Protein AF-A0A382VCH7-F1 (afdb_monomer_lite)

Foldseek 3Di:
DDDDDDDDDDDDDDDDDDDDDPDPPPPPPDPPPPVPPDPPDQDDDDQVVLPHDPVVVVVVVVVQVVCCVVVVDVHDDDDDDGPRD

Organism: NCBI:txid408172

Radius of gyration: 21.93 Å; chains: 1; bounding box: 48×42×51 Å

Sequence (85 aa):
MVRSVVGLLAVGFVILSLPLTTRWSALNALAVTGGAPGAEDLPTAVPEDVGMSTERLARIGEVVDRAIEAEFVTGAVTLVMREGK

Structure (mmCIF, N/CA/C/O backbone):
data_AF-A0A382VCH7-F1
#
_entry.id   AF-A0A382VCH7-F1
#
loop_
_atom_site.group_PDB
_atom_site.id
_atom_site.type_symbol
_atom_site.label_atom_id
_atom_site.label_alt_id
_atom_site.label_comp_id
_atom_site.label_asym_id
_atom_site.label_entity_id
_atom_site.label_seq_id
_atom_site.pdbx_PDB_ins_code
_atom_site.Cartn_x
_atom_site.Cartn_y
_atom_site.Cartn_z
_atom_site.occupancy
_atom_site.B_iso_or_equiv
_atom_site.auth_seq_id
_atom_site.auth_comp_id
_atom_site.auth_asym_id
_atom_site.auth_atom_id
_atom_site.pdbx_PDB_model_num
ATOM 1 N N . MET A 1 1 ? 11.360 -2.170 -33.982 1.00 41.53 1 MET A N 1
ATOM 2 C CA . MET A 1 1 ? 10.345 -1.500 -33.142 1.00 41.53 1 MET A CA 1
ATOM 3 C C . MET A 1 1 ? 10.003 -2.464 -32.009 1.00 41.53 1 MET A C 1
ATOM 5 O O . MET A 1 1 ? 9.066 -3.240 -32.116 1.00 41.53 1 MET A O 1
ATOM 9 N N . VAL A 1 2 ? 10.888 -2.544 -31.012 1.00 41.06 2 VAL A N 1
ATOM 10 C CA . VAL A 1 2 ? 10.870 -3.544 -29.930 1.00 41.06 2 VAL A CA 1
ATOM 11 C C . VAL A 1 2 ? 10.672 -2.790 -28.621 1.00 41.06 2 VAL A C 1
ATOM 13 O O . VAL A 1 2 ? 11.336 -1.787 -28.382 1.00 41.06 2 VAL A O 1
ATOM 16 N N . ARG A 1 3 ? 9.691 -3.242 -27.839 1.00 41.09 3 ARG A N 1
ATOM 17 C CA . ARG A 1 3 ? 9.244 -2.656 -26.573 1.00 41.09 3 ARG A CA 1
ATOM 18 C C . ARG A 1 3 ? 10.282 -2.968 -25.493 1.00 41.09 3 ARG A C 1
ATOM 20 O O . ARG A 1 3 ? 10.519 -4.138 -25.209 1.00 41.09 3 ARG A O 1
ATOM 27 N N . SER A 1 4 ? 10.889 -1.933 -24.918 1.00 36.75 4 SER A N 1
ATOM 28 C CA . SER A 1 4 ? 11.773 -2.046 -23.758 1.00 36.75 4 SER A CA 1
ATOM 29 C C . SER A 1 4 ? 10.939 -2.327 -22.511 1.00 36.75 4 SER A C 1
ATOM 31 O O . SER A 1 4 ? 10.102 -1.514 -22.131 1.00 36.75 4 SER A O 1
ATOM 33 N N . VAL A 1 5 ? 11.159 -3.485 -21.892 1.00 44.50 5 VAL A N 1
ATOM 34 C CA . VAL A 1 5 ? 10.702 -3.785 -20.533 1.00 44.50 5 VAL A CA 1
ATOM 35 C C . VAL A 1 5 ? 11.904 -3.593 -19.620 1.00 44.50 5 VAL A C 1
ATOM 37 O O . VAL A 1 5 ? 12.922 -4.268 -19.763 1.00 44.50 5 VAL A O 1
ATOM 40 N N . VAL A 1 6 ? 11.778 -2.614 -18.730 1.00 45.16 6 VAL A N 1
ATOM 41 C CA . VAL A 1 6 ? 12.682 -2.332 -17.616 1.00 45.16 6 VAL A CA 1
ATOM 42 C C . VAL A 1 6 ? 12.595 -3.483 -16.612 1.00 45.16 6 VAL A C 1
ATOM 44 O O . VAL A 1 6 ? 11.505 -3.875 -16.205 1.00 45.16 6 VAL A O 1
ATOM 47 N N . GLY A 1 7 ? 13.748 -4.019 -16.214 1.00 37.44 7 GLY A N 1
ATOM 48 C CA . GLY A 1 7 ? 13.885 -5.009 -15.149 1.00 37.44 7 GLY A CA 1
ATOM 49 C C . GLY A 1 7 ? 15.196 -4.772 -14.407 1.00 37.44 7 GLY A C 1
ATOM 50 O O . GLY A 1 7 ? 16.270 -5.071 -14.922 1.00 37.44 7 GLY A O 1
ATOM 51 N N . LEU A 1 8 ? 15.078 -4.164 -13.229 1.00 36.94 8 LEU A N 1
ATOM 52 C CA . LEU A 1 8 ? 16.146 -3.769 -12.316 1.00 36.94 8 LEU A CA 1
ATOM 53 C C . LEU A 1 8 ? 16.997 -4.981 -11.877 1.00 36.94 8 LEU A C 1
ATOM 55 O O . LEU A 1 8 ? 16.476 -5.987 -11.401 1.00 36.94 8 LEU A O 1
ATOM 59 N N . LEU A 1 9 ? 18.315 -4.848 -12.036 1.00 34.34 9 LEU A N 1
ATOM 60 C CA . LEU A 1 9 ? 19.362 -5.781 -11.613 1.00 34.34 9 LEU A CA 1
ATOM 61 C C . LEU A 1 9 ? 19.497 -5.820 -10.081 1.00 34.34 9 LEU A C 1
ATOM 63 O O . LEU A 1 9 ? 19.814 -4.804 -9.468 1.00 34.34 9 LEU A O 1
ATOM 67 N N . ALA A 1 10 ? 19.382 -7.009 -9.483 1.00 37.47 10 ALA A N 1
ATOM 68 C CA . ALA A 1 10 ? 19.958 -7.316 -8.174 1.00 37.47 10 ALA A CA 1
ATOM 69 C C . ALA A 1 10 ? 21.105 -8.327 -8.349 1.00 37.47 10 ALA A C 1
ATOM 71 O O . ALA A 1 10 ? 20.961 -9.380 -8.965 1.00 37.47 10 ALA A O 1
ATOM 72 N N . VAL A 1 11 ? 22.266 -7.914 -7.851 1.00 41.03 11 VAL A N 1
ATOM 73 C CA . VAL A 1 11 ? 23.620 -8.458 -8.014 1.00 41.03 11 VAL A CA 1
ATOM 74 C C . VAL A 1 11 ? 23.818 -9.793 -7.280 1.00 41.03 11 VAL A C 1
ATOM 76 O O . VAL A 1 11 ? 23.343 -9.958 -6.161 1.00 41.03 11 VAL A O 1
ATOM 79 N N . GLY A 1 12 ? 24.612 -10.707 -7.858 1.00 39.41 12 GLY A N 1
ATOM 80 C CA . GLY A 1 12 ? 25.081 -11.912 -7.159 1.00 39.41 12 GLY A CA 1
ATOM 81 C C . GLY A 1 12 ? 25.971 -12.837 -7.995 1.00 39.41 12 GLY A C 1
ATOM 82 O O . GLY A 1 12 ? 25.606 -13.975 -8.265 1.00 39.41 12 GLY A O 1
ATOM 83 N N . PHE A 1 13 ? 27.133 -12.351 -8.437 1.00 43.84 13 PHE A N 1
ATOM 84 C CA . PHE A 1 13 ? 28.137 -13.122 -9.181 1.00 43.84 13 PHE A CA 1
ATOM 85 C C . PHE A 1 13 ? 28.933 -14.029 -8.220 1.00 43.84 13 PHE A C 1
ATOM 87 O O . PHE A 1 13 ? 29.778 -13.541 -7.472 1.00 43.84 13 PHE A O 1
ATOM 94 N N . VAL A 1 14 ? 28.673 -15.343 -8.227 1.00 43.22 14 VAL A N 1
ATOM 95 C CA . VAL A 1 14 ? 29.492 -16.341 -7.512 1.00 43.22 14 VAL A CA 1
ATOM 96 C C . VAL A 1 14 ? 30.414 -17.046 -8.502 1.00 43.22 14 VAL A C 1
ATOM 98 O O . VAL A 1 14 ? 29.989 -17.748 -9.417 1.00 43.22 14 VAL A O 1
ATOM 101 N N . ILE A 1 15 ? 31.704 -16.817 -8.290 1.00 43.19 15 ILE A N 1
ATOM 102 C CA . ILE A 1 15 ? 32.841 -17.350 -9.031 1.00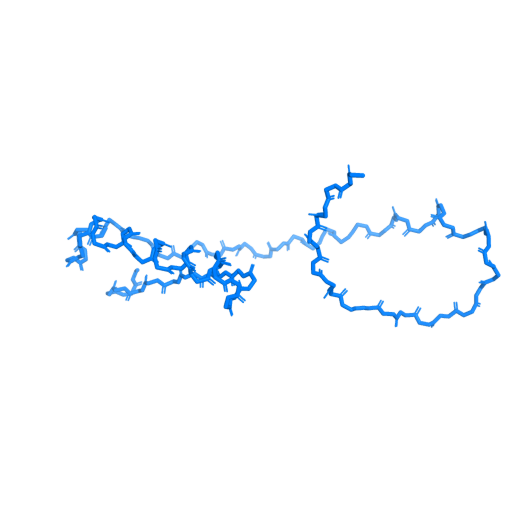 43.19 15 ILE A CA 1
ATOM 103 C C . ILE A 1 15 ? 33.069 -18.817 -8.639 1.00 43.19 15 ILE A C 1
ATOM 105 O O . ILE A 1 15 ? 33.442 -19.083 -7.500 1.00 43.19 15 ILE A O 1
ATOM 109 N N . LEU A 1 16 ? 32.958 -19.754 -9.589 1.00 38.88 16 LEU A N 1
ATOM 110 C CA . LEU A 1 16 ? 33.882 -20.895 -9.662 1.00 38.88 16 LEU A CA 1
ATOM 111 C C . LEU A 1 16 ? 33.937 -21.485 -11.085 1.00 38.88 16 LEU A C 1
ATOM 113 O O . LEU A 1 16 ? 32.930 -21.903 -11.651 1.00 38.88 16 LEU A O 1
ATOM 117 N N . SER A 1 17 ? 35.145 -21.499 -11.647 1.00 54.62 17 SER A N 1
ATOM 118 C CA . SER A 1 17 ? 35.507 -21.954 -12.994 1.00 54.62 17 SER A CA 1
ATOM 119 C C . SER A 1 17 ? 35.055 -23.387 -13.302 1.00 54.62 17 SER A C 1
ATOM 121 O O . SER A 1 17 ? 35.581 -24.345 -12.735 1.00 54.62 17 SER A O 1
ATOM 123 N N . LEU A 1 18 ? 34.114 -23.531 -14.239 1.00 47.78 18 LEU A N 1
ATOM 124 C CA . LEU A 1 18 ? 33.684 -24.800 -14.827 1.00 47.78 18 LEU A CA 1
ATOM 125 C C . LEU A 1 18 ? 33.443 -24.606 -16.338 1.00 47.78 18 LEU A C 1
ATOM 127 O O . LEU A 1 18 ? 32.866 -23.589 -16.722 1.00 47.78 18 LEU A O 1
ATOM 131 N N . PRO A 1 19 ? 33.884 -25.539 -17.206 1.00 43.50 19 PRO A N 1
ATOM 132 C CA . PRO A 1 19 ? 33.846 -25.367 -18.659 1.00 43.50 19 PRO A CA 1
ATOM 133 C C . PRO A 1 19 ? 32.417 -25.169 -19.203 1.00 43.50 19 PRO A C 1
ATOM 135 O O . PRO A 1 19 ? 31.460 -25.818 -18.776 1.00 43.50 19 PRO A O 1
ATOM 138 N N . LEU A 1 20 ? 32.318 -24.234 -20.153 1.00 58.94 20 LEU A N 1
ATOM 139 C CA . LEU A 1 20 ? 31.208 -23.306 -20.406 1.00 58.94 20 LEU A CA 1
ATOM 140 C C . LEU A 1 20 ? 29.886 -23.850 -20.994 1.00 58.94 20 LEU A C 1
ATOM 142 O O . LEU A 1 20 ? 29.013 -23.039 -21.284 1.00 58.94 20 LEU A O 1
ATOM 146 N N . THR A 1 21 ? 29.674 -25.154 -21.196 1.00 59.84 21 THR A N 1
ATOM 147 C CA . THR A 1 21 ? 28.535 -25.595 -22.044 1.00 59.84 21 THR A CA 1
ATOM 148 C C . THR A 1 21 ? 27.674 -26.744 -21.515 1.00 59.84 21 THR A C 1
ATOM 150 O O . THR A 1 21 ? 26.637 -27.025 -22.109 1.00 59.84 21 THR A O 1
ATOM 153 N N . THR A 1 22 ? 28.008 -27.365 -20.375 1.00 53.06 22 THR A N 1
ATOM 154 C CA . THR A 1 22 ? 27.336 -28.619 -19.945 1.00 53.06 22 THR A CA 1
ATOM 155 C C . THR A 1 22 ? 27.003 -28.662 -18.446 1.00 53.06 22 THR A C 1
ATOM 157 O O . THR A 1 22 ? 27.049 -29.710 -17.810 1.00 53.06 22 THR A O 1
ATOM 160 N N . ARG A 1 23 ? 26.673 -27.515 -17.834 1.00 49.97 23 ARG A N 1
ATOM 161 C CA . ARG A 1 23 ? 26.260 -27.432 -16.410 1.00 49.97 23 ARG A CA 1
ATOM 162 C C . ARG A 1 23 ? 25.004 -26.594 -16.147 1.00 49.97 23 ARG A C 1
ATOM 164 O O . ARG A 1 23 ? 24.745 -26.246 -15.003 1.00 49.97 23 ARG A O 1
ATOM 171 N N . TRP A 1 24 ? 24.221 -26.265 -17.173 1.00 50.16 24 TRP A N 1
ATOM 172 C CA . TRP A 1 24 ? 23.046 -25.393 -17.012 1.00 50.16 24 TRP A CA 1
ATOM 173 C C . TRP A 1 24 ? 21.756 -26.133 -16.621 1.00 50.16 24 TRP A C 1
ATOM 175 O O . TRP A 1 24 ? 20.787 -25.489 -16.240 1.00 50.16 24 TRP A O 1
ATOM 185 N N . SER A 1 25 ? 21.743 -27.471 -16.635 1.00 55.72 25 SER A N 1
ATOM 186 C CA . SER A 1 25 ? 20.488 -28.229 -16.488 1.00 55.72 25 SER A CA 1
ATOM 187 C C . SER A 1 25 ? 20.346 -29.053 -15.202 1.00 55.72 25 SER A C 1
ATOM 189 O O . SER A 1 25 ? 19.360 -29.768 -15.075 1.00 55.72 25 SER A O 1
ATOM 191 N N . ALA A 1 26 ? 21.284 -28.998 -14.246 1.00 53.47 26 ALA A N 1
ATOM 192 C CA . ALA A 1 26 ? 21.299 -29.972 -13.139 1.00 53.47 26 ALA A CA 1
ATOM 193 C C . ALA A 1 26 ? 21.577 -29.416 -11.728 1.00 53.47 26 ALA A C 1
ATOM 195 O O . ALA A 1 26 ? 22.081 -30.152 -10.887 1.00 53.47 26 ALA A O 1
ATOM 196 N N . LEU A 1 27 ? 21.249 -28.151 -11.432 1.00 54.09 27 LEU A N 1
ATOM 197 C CA . LEU A 1 27 ? 21.327 -27.612 -10.057 1.00 54.09 27 LEU A CA 1
ATOM 198 C C . LEU A 1 27 ? 20.106 -26.762 -9.647 1.00 54.09 27 LEU A C 1
ATOM 200 O O . LEU A 1 27 ? 20.220 -25.886 -8.801 1.00 54.09 27 LEU A O 1
ATOM 204 N N . ASN A 1 28 ? 18.920 -27.032 -10.199 1.00 55.62 28 ASN A N 1
ATOM 205 C CA . ASN A 1 28 ? 17.656 -26.470 -9.692 1.00 55.62 28 ASN A CA 1
ATOM 206 C C . ASN A 1 28 ? 16.959 -27.460 -8.746 1.00 55.62 28 ASN A C 1
ATOM 208 O O . ASN A 1 28 ? 15.827 -27.868 -8.979 1.00 55.62 28 ASN A O 1
ATOM 212 N N . ALA A 1 29 ? 17.661 -27.913 -7.708 1.00 55.34 29 ALA A N 1
ATOM 213 C CA . ALA A 1 29 ? 17.085 -28.820 -6.717 1.00 55.34 29 ALA A CA 1
ATOM 214 C C . ALA A 1 29 ? 17.715 -28.618 -5.335 1.00 55.34 29 ALA A C 1
ATOM 216 O O . ALA A 1 29 ? 18.193 -29.556 -4.709 1.00 55.34 29 ALA A O 1
ATOM 217 N N . LEU A 1 30 ? 17.706 -27.382 -4.843 1.00 52.75 30 LEU A N 1
ATOM 218 C CA . LEU A 1 30 ? 17.649 -27.162 -3.404 1.00 52.75 30 LEU A CA 1
ATOM 219 C C . LEU A 1 30 ? 16.526 -26.161 -3.161 1.00 52.75 30 LEU A C 1
ATOM 221 O O . LEU A 1 30 ? 16.715 -24.948 -3.196 1.00 52.75 30 LEU A O 1
ATOM 225 N N . ALA A 1 31 ? 15.318 -26.701 -3.022 1.00 57.44 31 ALA A N 1
ATOM 226 C CA . ALA A 1 31 ? 14.181 -25.942 -2.550 1.00 57.44 31 ALA A CA 1
ATOM 227 C C . ALA A 1 31 ? 14.541 -25.381 -1.169 1.00 57.44 31 ALA A C 1
ATOM 229 O O . ALA A 1 31 ? 14.612 -26.115 -0.185 1.00 57.44 31 ALA A O 1
ATOM 230 N N . VAL A 1 32 ? 14.773 -24.071 -1.099 1.00 57.72 32 VAL A N 1
ATOM 231 C CA . VAL A 1 32 ? 14.584 -23.309 0.133 1.00 57.72 32 VAL A CA 1
ATOM 232 C C . VAL A 1 32 ? 13.083 -23.355 0.412 1.00 57.72 32 VAL A C 1
ATOM 234 O O . VAL A 1 32 ? 12.328 -22.455 0.074 1.00 57.72 32 VAL A O 1
ATOM 237 N N . THR A 1 33 ? 12.621 -24.439 1.030 1.00 56.34 33 THR A N 1
ATOM 238 C CA . THR A 1 33 ? 11.430 -24.401 1.880 1.00 56.34 33 THR A CA 1
ATOM 239 C C . THR A 1 33 ? 11.857 -23.818 3.221 1.00 56.34 33 THR A C 1
ATOM 241 O O . THR A 1 33 ? 11.794 -24.468 4.260 1.00 56.34 33 THR A O 1
ATOM 244 N N . GLY A 1 34 ? 12.365 -22.586 3.186 1.00 54.88 34 GLY A N 1
ATOM 245 C CA . GLY A 1 34 ? 12.359 -21.727 4.353 1.00 54.88 34 GLY A CA 1
ATOM 246 C C . GLY A 1 34 ? 10.923 -21.267 4.496 1.00 54.88 34 GLY A C 1
ATOM 247 O O . GLY A 1 34 ? 10.541 -20.277 3.881 1.00 54.88 34 GLY A O 1
ATOM 248 N N . GLY A 1 35 ? 10.106 -22.038 5.218 1.00 54.88 35 GLY A N 1
ATOM 249 C CA . GLY A 1 35 ? 8.831 -21.525 5.696 1.00 54.88 35 GLY A CA 1
ATOM 250 C C . G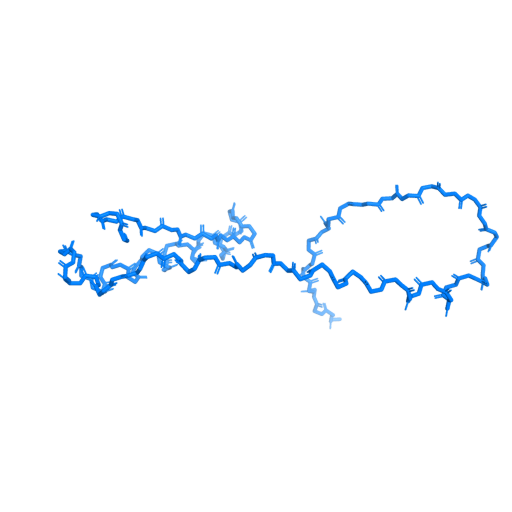LY A 1 35 ? 9.149 -20.237 6.436 1.00 54.88 35 GLY A C 1
ATOM 251 O O . GLY A 1 35 ? 9.862 -20.281 7.438 1.00 54.88 35 GLY A O 1
ATOM 252 N N . ALA A 1 36 ? 8.723 -19.100 5.885 1.00 57.41 36 ALA A N 1
ATOM 253 C CA . ALA A 1 36 ? 8.825 -17.841 6.593 1.00 57.41 36 ALA A CA 1
ATOM 254 C C . ALA A 1 36 ? 8.118 -18.069 7.939 1.00 57.41 36 ALA A C 1
ATOM 256 O O . ALA A 1 36 ? 6.938 -18.441 7.917 1.00 57.41 36 ALA A O 1
ATOM 257 N N . PRO A 1 37 ? 8.810 -17.969 9.093 1.00 54.00 37 PRO A N 1
ATOM 258 C CA . PRO A 1 37 ? 8.108 -17.954 10.367 1.00 54.00 37 PRO A CA 1
ATOM 259 C C . PRO A 1 37 ? 7.056 -16.853 10.244 1.00 54.00 37 PRO A C 1
ATOM 261 O O . PRO A 1 37 ? 7.381 -15.778 9.738 1.00 54.00 37 PRO A O 1
ATOM 264 N N . GLY A 1 38 ? 5.802 -17.212 10.543 1.00 55.97 38 GLY A N 1
ATOM 265 C CA . GLY A 1 38 ? 4.604 -16.489 10.125 1.00 55.97 38 GLY A CA 1
ATOM 266 C C . GLY A 1 38 ? 4.803 -14.981 10.143 1.00 55.97 38 GLY A C 1
ATOM 267 O O . GLY A 1 38 ? 5.233 -14.431 11.153 1.00 55.97 38 GLY A O 1
ATOM 268 N N . ALA A 1 39 ? 4.527 -14.335 9.010 1.00 57.34 39 ALA A N 1
ATOM 269 C CA . ALA A 1 39 ? 4.377 -12.894 8.996 1.00 57.34 39 ALA A CA 1
ATOM 270 C C . ALA A 1 39 ? 3.267 -12.579 10.000 1.00 57.34 39 ALA A C 1
ATOM 272 O O . ALA A 1 39 ? 2.110 -12.913 9.757 1.00 57.34 39 ALA A O 1
ATOM 273 N N . GLU A 1 40 ? 3.637 -12.057 11.167 1.00 71.69 40 GLU A N 1
ATOM 274 C CA . GLU A 1 40 ? 2.653 -11.542 12.103 1.00 71.69 40 GLU A CA 1
ATOM 275 C C . GLU A 1 40 ? 1.944 -10.407 11.369 1.00 71.69 40 GLU A C 1
ATOM 277 O O . GLU A 1 40 ? 2.590 -9.445 10.938 1.00 71.69 40 GLU A O 1
ATOM 282 N N . ASP A 1 41 ? 0.643 -10.580 11.124 1.00 82.06 41 ASP A N 1
ATOM 283 C CA . ASP A 1 41 ? -0.155 -9.562 10.458 1.00 82.06 41 ASP A CA 1
ATOM 284 C C . ASP A 1 41 ? -0.008 -8.256 11.234 1.00 82.06 41 ASP A C 1
ATOM 286 O O . ASP A 1 41 ? -0.182 -8.205 12.457 1.00 82.06 41 ASP A O 1
ATOM 290 N N . LEU A 1 42 ? 0.347 -7.193 10.514 1.00 87.62 42 LEU A N 1
ATOM 291 C CA . LEU A 1 42 ? 0.422 -5.877 11.120 1.00 87.62 42 LEU A CA 1
ATOM 292 C C . LEU A 1 42 ? -0.972 -5.508 11.642 1.00 87.62 42 LEU A C 1
ATOM 294 O O . LEU A 1 42 ? -1.967 -5.745 10.945 1.00 87.62 42 LEU A O 1
ATOM 298 N N . PRO A 1 43 ? -1.066 -4.923 12.848 1.00 88.62 43 PRO A N 1
ATOM 299 C CA . PRO A 1 43 ? -2.337 -4.426 13.341 1.00 88.62 43 PRO A CA 1
ATOM 300 C C . PRO A 1 43 ? -2.894 -3.429 12.323 1.00 88.62 43 PRO A C 1
ATOM 302 O O . PRO A 1 43 ? -2.174 -2.556 11.852 1.00 88.62 43 PRO A O 1
ATOM 305 N N . THR A 1 44 ? -4.162 -3.603 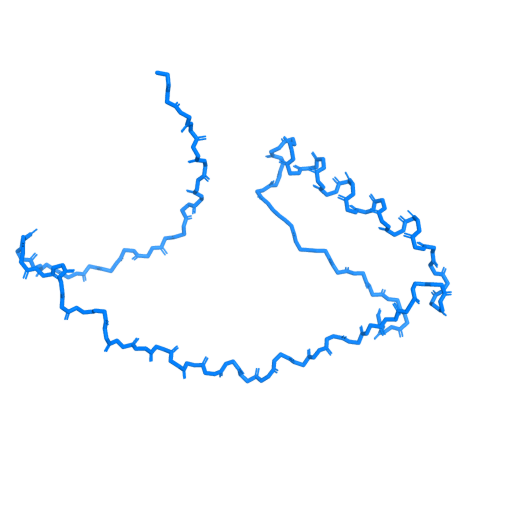11.958 1.00 92.12 44 THR A N 1
ATOM 306 C CA . THR A 1 44 ? -4.858 -2.762 10.981 1.00 92.12 44 THR A CA 1
ATOM 307 C C . THR A 1 44 ? -6.147 -2.217 11.583 1.00 92.12 44 THR A C 1
ATOM 309 O O . THR A 1 44 ? -6.693 -2.773 12.543 1.00 92.12 44 THR A O 1
ATOM 312 N N . ALA A 1 45 ? -6.638 -1.107 11.043 1.00 93.69 45 ALA A N 1
ATOM 313 C CA . ALA A 1 45 ? -7.870 -0.468 11.475 1.00 93.69 45 ALA A CA 1
ATOM 314 C C . ALA A 1 45 ? -8.606 0.170 10.296 1.00 93.69 45 ALA A C 1
ATOM 316 O O . ALA A 1 45 ? -8.003 0.529 9.283 1.00 93.69 45 ALA A O 1
ATOM 317 N N . VAL A 1 46 ? -9.914 0.369 10.468 1.00 95.00 46 VAL A N 1
ATOM 318 C CA . VAL A 1 46 ? -10.681 1.277 9.615 1.00 95.00 46 VAL A CA 1
ATOM 319 C C . VAL A 1 46 ? -10.133 2.697 9.840 1.00 95.00 46 VAL A C 1
ATOM 321 O O . VAL A 1 46 ? -10.021 3.112 10.999 1.00 95.00 46 VAL A O 1
ATOM 324 N N . PRO A 1 47 ? -9.753 3.446 8.786 1.00 94.94 47 PRO A N 1
ATOM 325 C CA . PRO A 1 47 ? -9.147 4.769 8.937 1.00 94.94 47 PRO A CA 1
ATOM 326 C C . PRO A 1 47 ? -9.989 5.721 9.792 1.00 94.94 47 PRO A C 1
ATOM 328 O O . PRO A 1 47 ? -9.450 6.451 10.625 1.00 94.94 47 PRO A O 1
ATOM 331 N N . GLU A 1 48 ? -11.309 5.678 9.629 1.00 96.62 48 GLU A N 1
ATOM 332 C CA . GLU A 1 48 ? -12.267 6.525 10.340 1.00 96.62 48 GLU A CA 1
ATOM 333 C C . GLU A 1 48 ? -12.230 6.300 11.854 1.00 96.62 48 GLU A C 1
ATOM 335 O O . GLU A 1 48 ? -12.304 7.271 12.610 1.00 96.62 48 GLU A O 1
ATOM 340 N N . ASP A 1 49 ? -12.030 5.057 12.302 1.00 96.88 49 ASP A N 1
ATOM 341 C CA . ASP A 1 49 ? -11.977 4.702 13.727 1.00 96.88 49 ASP A CA 1
ATOM 342 C C . ASP A 1 49 ? -10.760 5.313 14.423 1.00 96.88 49 ASP A C 1
ATOM 344 O O . ASP A 1 49 ? -10.818 5.646 15.605 1.00 96.88 49 ASP A O 1
ATOM 348 N N . VAL A 1 50 ? -9.661 5.485 13.684 1.00 96.38 50 VAL A N 1
ATOM 349 C CA . VAL A 1 50 ? -8.453 6.170 14.160 1.00 96.38 50 VAL A CA 1
ATOM 350 C C . VAL A 1 50 ? -8.443 7.639 13.742 1.00 96.38 50 VAL A C 1
ATOM 352 O O . VAL A 1 50 ? -7.390 8.262 13.740 1.00 96.38 50 VAL A O 1
ATOM 355 N N . GLY A 1 51 ? -9.581 8.223 13.349 1.00 95.69 51 GLY A N 1
ATOM 356 C CA . GLY A 1 51 ? -9.739 9.644 13.016 1.00 95.69 51 GLY A CA 1
ATOM 357 C C . GLY A 1 51 ? -9.065 10.096 11.714 1.00 95.69 51 GLY A C 1
ATOM 358 O O . GLY A 1 51 ? -8.723 11.277 11.583 1.00 95.69 51 GLY A O 1
ATOM 359 N N . MET A 1 52 ? -8.779 9.176 10.797 1.00 95.81 52 MET A N 1
ATOM 360 C CA . MET A 1 52 ? -8.347 9.444 9.421 1.00 95.81 52 MET A CA 1
ATOM 361 C C . MET A 1 52 ? -9.556 9.372 8.477 1.00 95.81 52 MET A C 1
ATOM 363 O O . MET A 1 52 ? -10.557 8.747 8.790 1.00 95.81 52 MET A O 1
ATOM 367 N N . SER A 1 53 ? -9.482 10.018 7.314 1.00 96.75 53 SER A N 1
ATOM 368 C CA . SER A 1 53 ? -10.486 9.833 6.251 1.00 96.75 53 SER A CA 1
ATOM 369 C C . SER A 1 53 ? -9.920 8.876 5.216 1.00 96.75 53 SER A C 1
ATOM 371 O O . SER A 1 53 ? -8.787 9.079 4.765 1.00 96.75 53 SER A O 1
ATOM 373 N N . THR A 1 54 ? -10.704 7.876 4.817 1.00 95.56 54 THR A N 1
ATOM 374 C CA . TH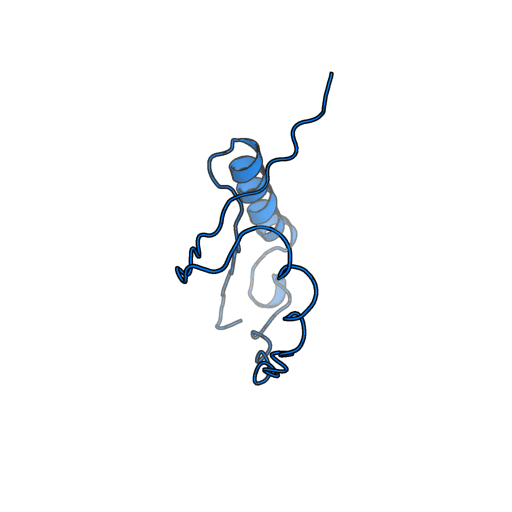R A 1 54 ? -10.330 6.938 3.752 1.00 95.56 54 THR A CA 1
ATOM 375 C C . THR A 1 54 ? -9.974 7.674 2.461 1.00 95.56 54 THR A C 1
ATOM 377 O O . THR A 1 54 ? -8.943 7.390 1.852 1.00 95.56 54 THR A O 1
ATOM 380 N N . GLU A 1 55 ? -10.751 8.689 2.074 1.00 96.88 55 GLU A N 1
ATOM 381 C CA . GLU A 1 55 ? -10.517 9.457 0.842 1.00 96.88 55 GLU A CA 1
ATOM 382 C C . GLU A 1 55 ? -9.201 10.237 0.889 1.00 96.88 55 GLU A C 1
ATOM 384 O O . GLU A 1 55 ? -8.492 10.348 -0.111 1.00 96.88 55 GLU A O 1
ATOM 389 N N . ARG A 1 56 ? -8.850 10.802 2.050 1.00 96.38 56 ARG A N 1
ATOM 390 C CA . ARG A 1 56 ? -7.578 11.522 2.210 1.00 96.38 56 ARG A CA 1
ATOM 391 C C . ARG A 1 56 ? -6.393 10.573 2.262 1.00 96.38 56 ARG A C 1
ATOM 393 O O . ARG A 1 56 ? -5.349 10.910 1.709 1.00 96.38 56 ARG A O 1
ATOM 400 N N . LEU A 1 57 ? -6.547 9.421 2.911 1.00 96.25 57 LEU A N 1
ATOM 401 C CA . LEU A 1 57 ? -5.491 8.419 3.005 1.00 96.25 57 LEU A CA 1
ATOM 402 C C . LEU A 1 57 ? -5.157 7.841 1.622 1.00 96.25 57 LEU A C 1
ATOM 404 O O . LEU A 1 57 ? -3.982 7.702 1.291 1.00 96.25 57 LEU A O 1
ATOM 408 N N . ALA A 1 58 ? -6.168 7.624 0.772 1.00 96.38 58 ALA A N 1
ATOM 409 C CA . ALA A 1 58 ? -5.988 7.165 -0.608 1.00 96.38 58 ALA A CA 1
ATOM 410 C C . ALA A 1 58 ? -5.091 8.096 -1.449 1.00 96.38 58 ALA A C 1
ATOM 412 O O . ALA A 1 58 ? -4.319 7.629 -2.285 1.00 96.38 58 ALA A O 1
ATOM 413 N N . ARG A 1 59 ? -5.102 9.407 -1.171 1.00 97.62 59 ARG A N 1
ATOM 414 C CA . ARG A 1 59 ? -4.264 10.391 -1.877 1.00 97.62 59 ARG A CA 1
ATOM 415 C C . ARG A 1 59 ? -2.762 10.170 -1.676 1.00 97.62 59 ARG A C 1
ATOM 417 O O . ARG A 1 59 ? -1.966 10.628 -2.493 1.00 97.62 59 ARG A O 1
ATOM 424 N N . ILE A 1 60 ? -2.352 9.484 -0.607 1.00 97.12 60 ILE A N 1
ATOM 425 C CA . ILE A 1 60 ? -0.942 9.121 -0.406 1.00 97.12 60 ILE A CA 1
ATOM 426 C C . ILE A 1 60 ? -0.477 8.206 -1.545 1.00 97.12 60 ILE A C 1
ATOM 428 O O . ILE A 1 60 ? 0.591 8.449 -2.104 1.00 97.12 60 ILE A O 1
ATOM 432 N N . GLY A 1 61 ? -1.306 7.234 -1.946 1.00 96.44 61 GLY A N 1
ATOM 433 C CA . GLY A 1 61 ? -1.035 6.360 -3.091 1.00 96.44 61 GLY A CA 1
ATOM 434 C C . GLY A 1 61 ? -0.840 7.154 -4.382 1.00 96.44 61 GLY A C 1
ATOM 435 O O . GLY A 1 61 ? 0.186 7.013 -5.031 1.00 96.44 61 GLY A O 1
ATOM 436 N N . GLU A 1 62 ? -1.729 8.107 -4.673 1.00 98.06 62 GLU A N 1
ATOM 437 C CA . GLU A 1 62 ? -1.630 8.965 -5.869 1.00 98.06 62 GLU A CA 1
ATOM 438 C C . GLU A 1 62 ? -0.337 9.802 -5.926 1.00 98.06 62 GLU A C 1
ATOM 440 O O . GLU A 1 62 ? 0.157 10.160 -6.996 1.00 98.06 62 GLU A O 1
ATOM 445 N N . VAL A 1 63 ? 0.205 10.206 -4.773 1.00 97.81 63 VAL A N 1
ATOM 446 C CA . VAL A 1 63 ? 1.487 10.927 -4.714 1.00 97.81 63 VAL A CA 1
ATOM 447 C C . VAL A 1 63 ? 2.648 9.975 -4.984 1.00 97.81 63 VAL A C 1
ATOM 449 O O . VAL A 1 63 ? 3.565 10.335 -5.722 1.00 97.81 63 VAL A O 1
ATOM 452 N N . VAL A 1 64 ? 2.606 8.780 -4.397 1.00 97.88 64 VAL A N 1
ATOM 453 C CA . VAL A 1 64 ? 3.623 7.741 -4.587 1.00 97.88 64 VAL A CA 1
ATOM 454 C C . VAL A 1 64 ? 3.655 7.276 -6.041 1.00 97.88 64 VAL A C 1
ATOM 456 O O . VAL A 1 64 ? 4.731 7.243 -6.632 1.00 97.88 64 VAL A O 1
ATOM 459 N N . ASP A 1 65 ? 2.496 7.020 -6.643 1.00 97.56 65 ASP A N 1
ATOM 460 C CA . ASP A 1 65 ? 2.381 6.617 -8.045 1.00 97.56 65 ASP A CA 1
ATOM 461 C C . ASP A 1 65 ? 2.981 7.675 -8.971 1.00 97.56 65 ASP A C 1
ATOM 463 O O . ASP A 1 65 ? 3.819 7.353 -9.807 1.00 97.56 65 ASP A O 1
ATOM 467 N N . ARG A 1 66 ? 2.682 8.962 -8.749 1.00 98.12 66 ARG A N 1
ATOM 468 C CA . ARG A 1 66 ? 3.307 10.052 -9.518 1.00 98.12 66 ARG A CA 1
ATOM 469 C C . ARG A 1 66 ? 4.825 10.112 -9.354 1.00 98.12 66 ARG A C 1
ATOM 471 O O . ARG A 1 66 ? 5.520 10.489 -10.294 1.00 98.12 66 ARG A O 1
ATOM 478 N N . ALA A 1 67 ? 5.355 9.773 -8.179 1.00 97.81 67 ALA A N 1
ATOM 479 C CA . ALA A 1 67 ? 6.800 9.712 -7.965 1.00 97.81 67 ALA A CA 1
ATOM 480 C C . ALA A 1 67 ? 7.444 8.528 -8.708 1.00 97.81 67 ALA A C 1
ATOM 482 O O . ALA A 1 67 ? 8.576 8.653 -9.179 1.00 97.81 67 ALA A O 1
ATOM 483 N N . ILE A 1 68 ? 6.725 7.410 -8.841 1.00 97.81 68 ILE A N 1
ATOM 484 C CA . ILE A 1 68 ? 7.148 6.259 -9.647 1.00 97.81 68 ILE A CA 1
ATOM 485 C C . ILE A 1 68 ? 7.094 6.611 -11.140 1.00 97.81 68 ILE A C 1
ATOM 487 O O . ILE A 1 68 ? 8.063 6.381 -11.859 1.00 97.81 68 ILE A O 1
ATOM 491 N N . GLU A 1 69 ? 6.003 7.224 -11.602 1.00 98.12 69 GLU A N 1
ATOM 492 C CA . GLU A 1 69 ? 5.820 7.655 -12.997 1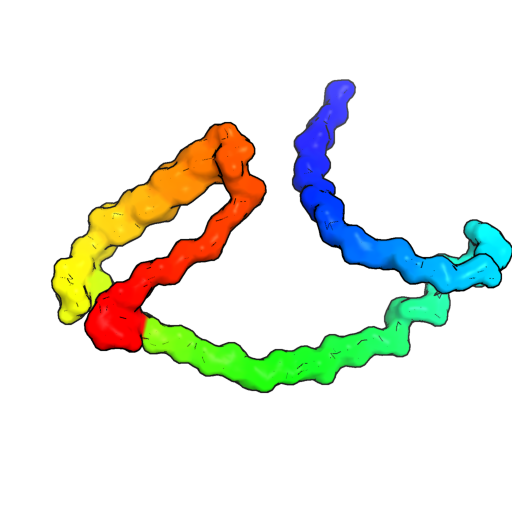.00 98.12 69 GLU A CA 1
ATOM 493 C C . GLU A 1 69 ? 6.860 8.687 -13.442 1.00 98.12 69 GLU A C 1
ATOM 495 O O . GLU A 1 69 ? 7.326 8.647 -14.577 1.00 98.12 69 GLU A O 1
ATOM 500 N N . ALA A 1 70 ? 7.246 9.599 -12.546 1.00 98.38 70 ALA A N 1
ATOM 501 C CA . ALA A 1 70 ? 8.307 10.576 -12.784 1.00 98.38 70 ALA A CA 1
ATOM 502 C C . ALA A 1 70 ? 9.724 9.974 -12.705 1.00 98.38 70 ALA A C 1
ATOM 504 O O . ALA A 1 70 ? 10.702 10.717 -12.774 1.00 98.38 70 ALA A O 1
ATOM 505 N N . GLU A 1 71 ? 9.840 8.656 -12.515 1.00 97.38 71 GLU A N 1
ATOM 506 C CA . GLU A 1 71 ? 11.097 7.918 -12.355 1.00 97.38 71 GLU A CA 1
ATOM 507 C C . GLU A 1 71 ? 11.968 8.436 -11.193 1.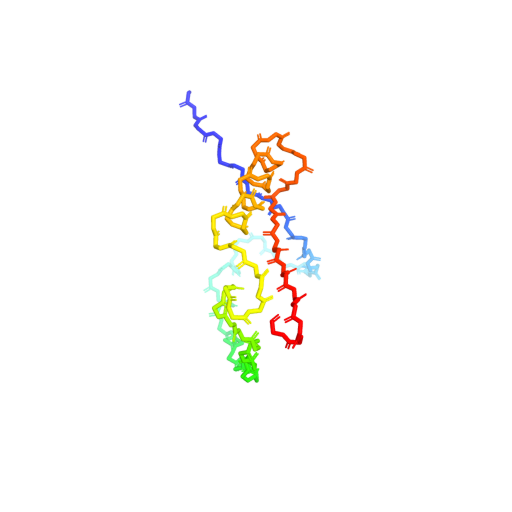00 97.38 71 GLU A C 1
ATOM 509 O O . GLU A 1 71 ? 13.174 8.190 -11.142 1.00 97.38 71 GLU A O 1
ATOM 514 N N . PHE A 1 72 ? 11.366 9.127 -10.216 1.00 97.94 72 PHE A N 1
ATOM 515 C CA . PHE A 1 72 ? 12.068 9.550 -9.001 1.00 97.94 72 PHE A CA 1
ATOM 516 C C . PHE A 1 72 ? 12.370 8.363 -8.086 1.00 97.94 72 PHE A C 1
ATOM 518 O O . PHE A 1 72 ? 13.371 8.376 -7.368 1.00 97.94 72 PHE A O 1
ATOM 525 N N . VAL A 1 73 ? 11.518 7.335 -8.114 1.00 96.19 73 VAL A N 1
ATOM 526 C CA . VAL A 1 73 ? 11.702 6.071 -7.393 1.00 96.19 73 VAL A CA 1
ATOM 527 C C . VAL A 1 73 ? 11.290 4.893 -8.282 1.00 96.19 73 VAL A C 1
ATOM 529 O O . VAL A 1 73 ? 10.319 4.981 -9.021 1.00 96.19 73 VAL A O 1
ATOM 532 N N . THR A 1 74 ? 11.997 3.760 -8.208 1.00 95.25 74 THR A N 1
ATOM 533 C CA . THR A 1 74 ? 11.630 2.542 -8.970 1.00 95.25 74 THR A CA 1
ATOM 534 C C . THR A 1 74 ? 10.394 1.832 -8.397 1.00 95.25 74 THR A C 1
ATOM 536 O O . THR A 1 74 ? 9.757 1.036 -9.079 1.00 95.25 74 THR A O 1
ATOM 539 N N . GLY A 1 75 ? 10.059 2.105 -7.137 1.00 95.00 75 GLY A N 1
ATOM 540 C CA . GLY A 1 75 ? 8.921 1.544 -6.417 1.00 95.00 75 GLY A CA 1
ATOM 541 C C . GLY A 1 75 ? 8.939 1.994 -4.958 1.00 95.00 75 GLY A C 1
ATOM 542 O O . GLY A 1 75 ? 9.958 2.492 -4.474 1.00 95.00 75 GLY A O 1
ATOM 543 N N . ALA A 1 76 ? 7.821 1.825 -4.255 1.00 96.00 76 ALA A N 1
ATOM 544 C CA . ALA A 1 76 ? 7.706 2.209 -2.854 1.00 96.00 76 ALA A CA 1
ATOM 545 C C . ALA A 1 76 ? 6.786 1.262 -2.075 1.00 96.00 76 ALA A C 1
ATOM 547 O O . ALA A 1 76 ? 5.814 0.733 -2.608 1.00 96.00 76 ALA A O 1
ATOM 548 N N . VAL A 1 77 ? 7.094 1.092 -0.790 1.00 95.44 77 VAL A N 1
ATOM 549 C CA . VAL A 1 77 ? 6.202 0.499 0.210 1.00 95.44 77 VAL A CA 1
ATOM 550 C C . VAL A 1 77 ? 5.896 1.595 1.219 1.00 95.44 77 VAL A C 1
ATOM 552 O O . VAL A 1 77 ? 6.814 2.217 1.755 1.00 95.44 77 VAL A O 1
ATOM 555 N N . THR A 1 78 ? 4.616 1.860 1.460 1.00 93.19 78 THR A N 1
ATOM 556 C CA . THR A 1 78 ? 4.176 2.935 2.352 1.00 93.19 78 THR A CA 1
ATOM 557 C C . THR A 1 78 ? 3.401 2.350 3.522 1.00 93.19 78 THR A C 1
ATOM 559 O O . THR A 1 78 ? 2.405 1.663 3.321 1.00 93.19 78 THR A O 1
ATOM 562 N N . LEU A 1 79 ? 3.861 2.638 4.741 1.00 94.50 79 LEU A N 1
ATOM 563 C CA . LEU A 1 79 ? 3.194 2.273 5.987 1.00 94.50 79 LEU A CA 1
ATOM 564 C C . LEU A 1 79 ? 2.770 3.550 6.709 1.00 94.50 79 LEU A C 1
ATOM 566 O O . LEU A 1 79 ? 3.577 4.461 6.898 1.00 94.50 79 LEU A O 1
ATOM 570 N N . VAL A 1 80 ? 1.504 3.608 7.108 1.00 93.62 80 VAL A N 1
ATOM 571 C CA . VAL A 1 80 ? 0.948 4.690 7.921 1.00 93.62 80 VAL A CA 1
ATOM 572 C C . VAL A 1 80 ? 0.475 4.065 9.218 1.00 93.62 80 VAL A C 1
ATOM 574 O O . VAL A 1 80 ? -0.323 3.140 9.176 1.00 93.62 80 VAL A O 1
ATOM 577 N N . MET A 1 81 ? 0.974 4.568 10.345 1.00 94.69 81 MET A N 1
ATOM 578 C CA . MET A 1 81 ? 0.607 4.070 11.665 1.00 94.69 81 MET A CA 1
ATOM 579 C C . MET A 1 81 ? -0.035 5.188 12.477 1.00 94.69 81 MET A C 1
ATOM 581 O O . MET A 1 81 ? 0.529 6.282 12.601 1.00 94.69 81 MET A O 1
ATOM 585 N N . ARG A 1 82 ? -1.205 4.918 13.052 1.00 94.50 82 ARG A N 1
ATOM 586 C CA . ARG A 1 82 ? -1.904 5.825 13.963 1.00 94.50 82 ARG A CA 1
ATOM 587 C C . ARG A 1 82 ? -2.515 5.033 15.109 1.00 94.50 82 ARG A C 1
ATOM 589 O O . ARG A 1 82 ? -3.173 4.026 14.906 1.00 94.50 82 ARG A O 1
ATOM 596 N N . GLU A 1 83 ? -2.274 5.502 16.333 1.00 93.56 83 GLU A N 1
ATOM 597 C CA . GLU A 1 83 ? -2.734 4.816 17.553 1.00 93.56 83 GLU A CA 1
ATOM 598 C C . GLU A 1 83 ? -2.251 3.352 17.651 1.00 93.56 83 GLU A C 1
ATOM 600 O O . GLU A 1 83 ? -2.911 2.507 18.246 1.00 93.56 83 GLU A O 1
ATOM 605 N N . GLY A 1 84 ? -1.074 3.056 17.079 1.00 91.75 84 GLY A N 1
ATOM 606 C CA . GLY A 1 84 ? -0.457 1.723 17.112 1.00 91.75 84 GLY A CA 1
ATOM 607 C C . GLY A 1 84 ? -1.065 0.703 16.144 1.00 91.75 84 GLY A C 1
ATOM 608 O O . GLY A 1 84 ? -0.798 -0.488 16.293 1.00 91.75 84 GLY A O 1
ATOM 609 N N . LYS A 1 85 ? -1.877 1.163 15.189 1.00 88.44 85 LYS A N 1
ATOM 610 C CA . LYS A 1 85 ? -2.507 0.378 14.121 1.00 88.44 85 LYS A CA 1
ATOM 611 C C . LYS A 1 85 ? -2.320 1.067 12.770 1.00 88.44 85 LYS A C 1
ATOM 613 O O . LYS A 1 85 ? -1.815 2.217 12.770 1.00 88.44 85 LYS A O 1
#

pLDDT: mean 73.56, std 23.78, range [34.34, 98.38]

Secondary structure (DSSP, 8-state):
-------------------TTS-SSS--------------PPP---GGGGT--HHHHHHHHHHHHHHHHTTS-S-------STT-

InterPro domains:
  IPR012338 Beta-lactamase/transpeptidase-like [G3DSA:3.40.710.10] (39-85)